Protein AF-A0A7X0VU57-F1 (afdb_monomer_lite)

Organism: NCBI:txid2761120

pLDDT: mean 95.44, std 7.25, range [54.59, 98.75]

Secondary structure (DSSP, 8-state):
----HHHHHHHHHHH-SSHHHHHHHHHHHHHHHHHHHTT-HHHHHHHHHHHHHHHHHTBTTTB-HHHHHHHHHHHHTT--

Radius of gyration: 11.48 Å; chains: 1; bounding box: 26×20×30 Å

Sequence (80 aa):
MKATYDSLSQLVGQFASKPAVALSLKAKLLAAKAASAIGVSKAEAQAIQAFVKEANAQSGKALTAERAQFLVRLAEALAA

Structure (mmCIF, N/CA/C/O backbone):
data_AF-A0A7X0VU57-F1
#
_entry.id   AF-A0A7X0VU57-F1
#
loop_
_atom_site.group_PDB
_atom_site.id
_atom_site.type_symbol
_atom_site.label_atom_id
_atom_site.label_alt_id
_atom_site.label_comp_id
_atom_site.label_asym_id
_atom_site.label_entity_id
_atom_site.label_seq_id
_atom_site.pdbx_PDB_ins_code
_atom_site.Cartn_x
_atom_site.Cartn_y
_atom_site.Cartn_z
_atom_site.occupancy
_atom_site.B_iso_or_equiv
_atom_site.auth_seq_id
_atom_site.auth_comp_id
_atom_site.auth_asym_id
_atom_site.auth_atom_id
_atom_site.pdbx_PDB_model_num
ATOM 1 N N . MET A 1 1 ? -12.587 -7.665 -12.271 1.00 54.59 1 MET A N 1
ATOM 2 C CA . MET A 1 1 ? -12.094 -6.271 -12.191 1.00 54.59 1 MET A CA 1
ATOM 3 C C . MET A 1 1 ? -10.571 -6.328 -12.201 1.00 54.59 1 MET A C 1
ATOM 5 O O . MET A 1 1 ? -10.032 -7.120 -11.439 1.00 54.59 1 MET A O 1
ATOM 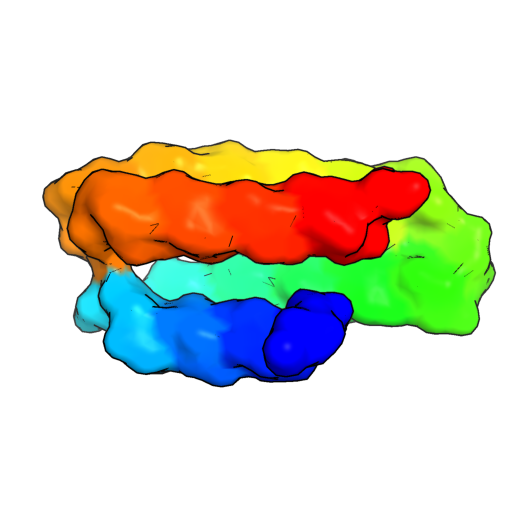9 N N . LYS A 1 2 ? -9.880 -5.605 -13.091 1.00 70.75 2 LYS A N 1
ATOM 10 C CA . LYS A 1 2 ? -8.405 -5.607 -13.141 1.00 70.75 2 LYS A CA 1
ATOM 11 C C . LYS A 1 2 ? -7.875 -4.681 -12.043 1.00 70.75 2 LYS A C 1
ATOM 13 O O . LYS A 1 2 ? -8.343 -3.549 -11.952 1.00 70.75 2 LYS A O 1
ATOM 18 N N . ALA A 1 3 ? -6.948 -5.151 -11.211 1.00 84.00 3 ALA A N 1
ATOM 19 C CA . ALA A 1 3 ? -6.304 -4.300 -10.217 1.00 84.00 3 ALA A CA 1
ATOM 20 C C . ALA A 1 3 ? -5.434 -3.246 -10.923 1.00 84.00 3 ALA A C 1
ATOM 22 O O . ALA A 1 3 ? -4.657 -3.568 -11.819 1.00 84.00 3 ALA A O 1
ATOM 23 N N . THR A 1 4 ? -5.585 -1.986 -10.528 1.00 94.81 4 THR A N 1
ATOM 24 C CA . THR A 1 4 ? -4.729 -0.854 -10.926 1.00 94.81 4 THR A CA 1
ATOM 25 C C . THR A 1 4 ? -4.320 -0.060 -9.687 1.00 94.81 4 THR A C 1
ATOM 27 O O . THR A 1 4 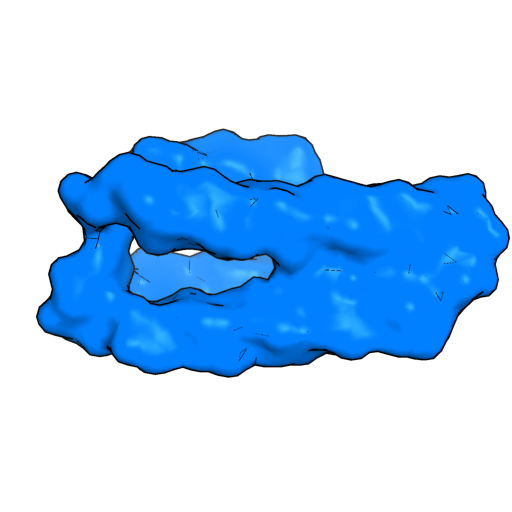? -5.043 -0.083 -8.686 1.00 94.81 4 THR A O 1
ATOM 30 N N . TYR A 1 5 ? -3.225 0.708 -9.753 1.00 95.94 5 TYR A N 1
ATOM 31 C CA . TYR A 1 5 ? -2.830 1.594 -8.647 1.00 95.94 5 TYR A CA 1
ATOM 32 C C . TYR A 1 5 ? -3.958 2.552 -8.224 1.00 95.94 5 TYR A C 1
ATOM 34 O O . TYR A 1 5 ? -4.136 2.804 -7.035 1.00 95.94 5 TYR A O 1
ATOM 42 N N . ASP A 1 6 ? -4.761 3.039 -9.177 1.00 96.06 6 ASP A N 1
ATOM 43 C CA . ASP A 1 6 ? -5.869 3.961 -8.900 1.00 96.06 6 ASP A CA 1
ATOM 44 C C . ASP A 1 6 ? -7.027 3.259 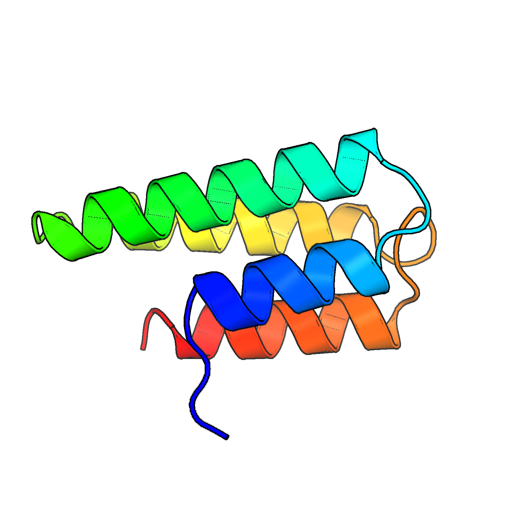-8.178 1.00 96.06 6 ASP A C 1
ATOM 46 O O . ASP A 1 6 ? -7.515 3.757 -7.162 1.00 96.06 6 ASP A O 1
ATOM 50 N N . SER A 1 7 ? -7.417 2.064 -8.637 1.00 96.06 7 SER A N 1
ATOM 51 C CA . SER A 1 7 ? -8.446 1.260 -7.960 1.00 96.06 7 SER A CA 1
ATOM 52 C C . SER A 1 7 ? -8.018 0.864 -6.540 1.00 96.06 7 SER A C 1
ATOM 54 O O . SER A 1 7 ? -8.815 0.931 -5.604 1.00 96.06 7 SER A O 1
ATOM 56 N N . LEU A 1 8 ? -6.736 0.532 -6.347 1.00 97.12 8 LEU A N 1
ATOM 57 C CA . LEU A 1 8 ? -6.188 0.187 -5.040 1.00 97.12 8 LEU A CA 1
ATOM 58 C C . LEU A 1 8 ? -6.118 1.415 -4.118 1.00 97.12 8 LEU A C 1
ATOM 60 O O . LEU A 1 8 ? -6.449 1.320 -2.939 1.00 97.12 8 LEU A O 1
ATOM 64 N N . SER A 1 9 ? -5.782 2.588 -4.659 1.00 97.75 9 SER A N 1
ATOM 65 C CA . SER A 1 9 ? -5.821 3.868 -3.939 1.00 97.75 9 SER A CA 1
ATOM 66 C C . SER A 1 9 ? -7.235 4.204 -3.450 1.00 97.75 9 SER A C 1
ATOM 68 O O . SER A 1 9 ? -7.418 4.619 -2.300 1.00 97.75 9 SER A O 1
ATOM 70 N N . GLN A 1 10 ? -8.260 3.972 -4.273 1.00 97.56 10 GLN A N 1
ATOM 71 C CA . GLN A 1 10 ? -9.655 4.146 -3.859 1.00 97.56 10 GLN A CA 1
ATOM 72 C C . GLN A 1 10 ? -10.024 3.207 -2.703 1.00 97.56 10 GLN A C 1
ATOM 74 O O . GLN A 1 10 ? -10.558 3.676 -1.696 1.00 97.56 10 GLN A O 1
ATOM 79 N N . LEU A 1 11 ? -9.665 1.922 -2.794 1.00 97.81 11 LEU A N 1
ATOM 80 C CA . LEU A 1 11 ? -9.905 0.939 -1.730 1.00 97.81 11 LEU A CA 1
ATOM 81 C C . LEU A 1 11 ? -9.211 1.316 -0.417 1.00 97.81 11 LEU A C 1
ATOM 83 O O . LEU A 1 11 ? -9.834 1.261 0.640 1.00 97.81 11 LEU A O 1
ATOM 87 N N . VAL A 1 12 ? -7.958 1.780 -0.467 1.00 98.19 12 VAL A N 1
ATOM 88 C CA . VAL A 1 12 ? -7.247 2.302 0.715 1.00 98.19 12 VAL A CA 1
ATOM 89 C C . VAL A 1 12 ? -8.051 3.414 1.391 1.00 98.19 12 VAL A C 1
ATOM 91 O O . VAL A 1 12 ? -8.179 3.422 2.613 1.00 98.19 12 VAL A O 1
ATOM 94 N N . GLY A 1 13 ? -8.617 4.337 0.607 1.00 98.00 13 GLY A N 1
ATOM 95 C CA . GLY A 1 13 ? -9.443 5.429 1.128 1.00 98.00 13 GLY A CA 1
ATOM 96 C C . GLY A 1 13 ? -10.751 4.969 1.775 1.00 98.00 13 GLY A C 1
ATOM 97 O O . GLY A 1 13 ? -11.218 5.620 2.701 1.00 98.00 13 GLY A O 1
ATOM 98 N N . GLN A 1 14 ? -11.323 3.860 1.310 1.00 97.94 14 GLN A N 1
ATOM 99 C CA . GLN A 1 14 ? -12.546 3.281 1.871 1.00 97.94 14 GLN A CA 1
ATOM 100 C C . GLN A 1 14 ? -12.272 2.427 3.116 1.00 97.94 14 GLN A C 1
ATOM 102 O O . GLN A 1 14 ? -13.127 2.302 3.990 1.00 97.94 14 GLN A O 1
ATOM 107 N N . PHE A 1 15 ? -11.102 1.788 3.184 1.00 98.19 15 PHE A N 1
ATOM 108 C CA . PHE A 1 15 ? -10.806 0.780 4.202 1.00 98.19 15 PHE A CA 1
ATOM 109 C C . PHE A 1 15 ? -10.096 1.335 5.428 1.00 98.19 15 PHE A C 1
ATOM 111 O O . PHE A 1 15 ? -10.323 0.819 6.526 1.00 98.19 15 PHE A O 1
ATOM 118 N N . ALA A 1 16 ? -9.236 2.338 5.251 1.00 98.19 16 A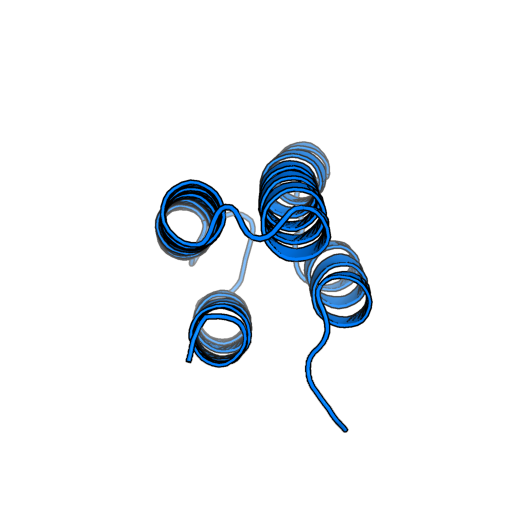LA A N 1
ATOM 119 C CA . ALA A 1 16 ? -8.465 2.914 6.340 1.00 98.19 16 ALA A CA 1
ATOM 120 C C . ALA A 1 16 ? -9.337 3.830 7.211 1.00 98.19 16 ALA A C 1
ATOM 122 O O . ALA A 1 16 ? -9.877 4.826 6.737 1.00 98.19 16 ALA A O 1
ATOM 123 N N . SER A 1 17 ? -9.417 3.543 8.509 1.00 98.38 17 SER A N 1
ATOM 124 C CA . SER A 1 17 ? -10.154 4.369 9.477 1.00 98.38 17 SER A CA 1
ATOM 125 C C . SER A 1 17 ? -9.409 5.645 9.883 1.00 98.38 17 SER A C 1
ATOM 127 O O . SER A 1 17 ? -10.006 6.564 10.440 1.00 98.38 17 SER A O 1
ATOM 129 N N . LYS A 1 18 ? -8.098 5.720 9.611 1.00 98.19 18 LYS A N 1
ATOM 130 C CA . LYS A 1 18 ? -7.247 6.875 9.928 1.00 98.19 18 LYS A CA 1
ATOM 131 C C . LYS A 1 18 ? -6.822 7.596 8.643 1.00 98.19 18 LYS A C 1
ATOM 133 O O . LYS A 1 18 ? -6.080 7.001 7.856 1.00 98.19 18 LYS A O 1
ATOM 138 N N . PRO A 1 19 ? -7.175 8.885 8.456 1.00 97.94 19 PRO A N 1
ATOM 139 C CA . PRO A 1 19 ? -6.808 9.644 7.257 1.00 97.94 19 PRO A CA 1
ATOM 140 C C . PRO A 1 19 ? -5.300 9.676 6.977 1.00 97.94 19 PRO A C 1
ATOM 142 O O . PRO A 1 19 ? -4.884 9.513 5.834 1.00 97.94 19 PRO A O 1
ATOM 145 N N . ALA A 1 20 ? -4.470 9.804 8.017 1.00 98.12 20 ALA A N 1
ATOM 146 C CA . ALA A 1 20 ? -3.012 9.813 7.875 1.00 98.12 20 ALA A CA 1
ATOM 147 C C . ALA A 1 20 ? -2.456 8.492 7.305 1.00 98.12 20 ALA A C 1
ATOM 149 O O . ALA A 1 20 ? -1.561 8.510 6.463 1.00 98.12 20 ALA A O 1
ATOM 150 N N . VAL A 1 21 ? -3.026 7.347 7.706 1.00 98.44 21 VAL A N 1
ATOM 151 C CA . VAL A 1 21 ? -2.649 6.031 7.159 1.00 98.44 21 VAL A CA 1
ATOM 152 C C . VAL A 1 21 ? -3.099 5.909 5.707 1.00 98.44 21 VAL A C 1
ATOM 154 O O . VAL A 1 21 ? -2.331 5.454 4.862 1.00 98.44 21 VAL A O 1
ATOM 157 N N . ALA A 1 22 ? -4.313 6.368 5.392 1.00 98.62 22 ALA A N 1
ATOM 158 C CA . ALA A 1 22 ? -4.806 6.376 4.019 1.00 98.62 22 ALA A CA 1
ATOM 159 C C . ALA A 1 22 ? -3.885 7.193 3.097 1.00 98.62 22 ALA A C 1
ATOM 161 O O . ALA A 1 22 ? -3.513 6.722 2.025 1.00 98.62 22 ALA A O 1
ATOM 162 N N . LEU A 1 23 ? -3.485 8.396 3.521 1.00 98.62 23 LEU A N 1
ATOM 163 C CA . LEU A 1 23 ? -2.569 9.260 2.770 1.00 98.62 23 LEU A CA 1
ATOM 164 C C . LEU A 1 23 ? -1.202 8.599 2.559 1.00 98.62 23 LEU A C 1
ATOM 166 O O . LEU A 1 23 ? -0.703 8.574 1.435 1.00 98.62 23 LEU A O 1
ATOM 170 N N . SER A 1 24 ? -0.625 8.020 3.614 1.00 98.62 24 SER A N 1
ATOM 171 C CA . SER A 1 24 ? 0.683 7.357 3.563 1.00 98.62 24 SER A CA 1
ATOM 172 C C . SER A 1 24 ? 0.701 6.145 2.622 1.00 98.62 24 SER A C 1
ATOM 174 O O . SER A 1 24 ? 1.618 6.005 1.805 1.00 98.62 24 SER A O 1
ATOM 176 N N . LEU A 1 25 ? -0.337 5.304 2.666 1.00 98.75 25 LEU A N 1
ATOM 177 C CA . LEU A 1 25 ? -0.493 4.163 1.759 1.00 98.75 25 LEU A CA 1
ATOM 178 C C . LEU A 1 25 ? -0.711 4.618 0.307 1.00 98.75 25 LEU A C 1
ATOM 180 O O . LEU A 1 25 ? -0.067 4.099 -0.606 1.00 98.75 25 LEU A O 1
ATOM 184 N N . LYS A 1 26 ? -1.559 5.628 0.076 1.00 98.62 26 LYS A N 1
ATOM 185 C CA . LYS A 1 26 ? -1.788 6.200 -1.264 1.00 98.62 26 LYS A CA 1
ATOM 186 C C . LYS A 1 26 ? -0.519 6.801 -1.870 1.00 98.62 26 LYS A C 1
ATOM 188 O O . LYS A 1 26 ? -0.285 6.625 -3.062 1.00 98.62 26 LYS A O 1
ATOM 193 N N . ALA A 1 27 ? 0.321 7.455 -1.067 1.00 98.69 27 ALA A N 1
ATOM 194 C CA . ALA A 1 27 ? 1.594 8.006 -1.532 1.00 98.69 27 ALA A CA 1
ATOM 195 C C . ALA A 1 27 ? 2.540 6.915 -2.068 1.00 98.69 27 ALA A C 1
ATOM 197 O O . ALA A 1 27 ? 3.213 7.118 -3.077 1.00 98.69 27 ALA A O 1
ATOM 198 N N . LYS A 1 28 ? 2.547 5.729 -1.449 1.00 98.50 28 LYS A N 1
ATOM 199 C CA . LYS A 1 28 ? 3.353 4.587 -1.914 1.00 98.50 28 LYS A CA 1
ATOM 200 C C . LYS A 1 28 ? 2.832 4.013 -3.229 1.00 98.50 28 LYS A C 1
ATOM 202 O O . LYS A 1 28 ? 3.626 3.713 -4.114 1.00 98.50 28 LYS A O 1
ATOM 207 N N . LEU A 1 29 ? 1.510 3.938 -3.395 1.00 98.25 29 LEU A N 1
ATOM 208 C CA . LEU A 1 29 ? 0.898 3.547 -4.671 1.00 98.25 29 LEU A CA 1
ATOM 209 C C . LEU A 1 29 ? 1.190 4.559 -5.782 1.00 98.25 29 LEU A C 1
ATOM 211 O O . LEU A 1 29 ? 1.455 4.160 -6.911 1.00 98.25 29 LEU A O 1
ATOM 215 N N . LEU A 1 30 ? 1.189 5.858 -5.465 1.00 98.12 30 LEU A N 1
ATOM 216 C CA . LEU A 1 30 ? 1.567 6.904 -6.415 1.00 98.12 30 LEU A CA 1
ATOM 217 C C . LEU A 1 30 ? 3.037 6.776 -6.838 1.00 98.12 30 LEU A C 1
ATOM 219 O O . LEU A 1 30 ? 3.336 6.880 -8.025 1.00 98.12 30 LEU A O 1
ATOM 223 N N . ALA A 1 31 ? 3.941 6.502 -5.893 1.00 97.81 31 ALA A N 1
ATOM 224 C CA . ALA A 1 31 ? 5.352 6.262 -6.191 1.00 97.81 31 ALA A CA 1
ATOM 225 C C . ALA A 1 31 ? 5.553 5.016 -7.073 1.00 97.81 31 ALA A C 1
ATOM 227 O O . ALA A 1 31 ? 6.303 5.077 -8.046 1.00 97.81 31 ALA A O 1
ATOM 228 N N . ALA A 1 32 ? 4.843 3.919 -6.784 1.00 96.94 32 ALA A N 1
ATOM 229 C CA . ALA A 1 32 ? 4.868 2.714 -7.613 1.00 96.94 32 ALA A CA 1
ATOM 230 C C . ALA A 1 32 ? 4.363 3.000 -9.037 1.00 96.94 32 ALA A C 1
ATOM 232 O O . ALA A 1 32 ? 5.045 2.677 -10.005 1.00 96.94 32 ALA A O 1
ATOM 233 N N . LYS A 1 33 ? 3.227 3.701 -9.165 1.00 96.88 33 LYS A N 1
ATOM 234 C CA . LYS A 1 33 ? 2.660 4.125 -10.454 1.00 96.88 33 LYS A CA 1
ATOM 235 C C . LYS A 1 33 ? 3.640 4.973 -11.264 1.00 96.88 33 LYS A C 1
ATOM 237 O O . LYS A 1 33 ? 3.803 4.740 -12.458 1.00 96.88 33 LYS A O 1
ATOM 242 N N . ALA A 1 34 ? 4.283 5.950 -10.625 1.00 97.25 34 ALA A N 1
ATOM 243 C CA . ALA A 1 34 ? 5.257 6.815 -11.280 1.00 97.25 34 ALA A CA 1
ATOM 244 C C . ALA A 1 34 ? 6.474 6.020 -11.771 1.00 97.25 34 ALA A C 1
ATOM 246 O O . ALA A 1 34 ? 6.869 6.184 -12.919 1.00 97.25 34 ALA A O 1
ATOM 247 N N . ALA A 1 35 ? 7.024 5.128 -10.938 1.00 96.19 35 ALA A N 1
ATOM 248 C CA . ALA A 1 35 ? 8.149 4.269 -11.306 1.00 96.19 35 ALA A CA 1
ATOM 249 C C . ALA A 1 35 ? 7.809 3.311 -12.458 1.00 96.19 35 ALA A C 1
ATOM 251 O O . ALA A 1 35 ? 8.608 3.168 -13.383 1.00 96.19 35 ALA A O 1
ATOM 252 N N . SER A 1 36 ? 6.615 2.713 -12.428 1.00 94.56 36 SER A N 1
ATOM 253 C CA . SER A 1 36 ? 6.104 1.840 -13.489 1.00 94.56 36 SER A CA 1
ATOM 254 C C . SER A 1 36 ? 5.979 2.588 -14.821 1.00 94.56 36 SER A C 1
ATOM 256 O O . SER A 1 36 ? 6.454 2.117 -15.852 1.00 94.56 36 SER A O 1
ATOM 258 N N . ALA A 1 37 ? 5.446 3.818 -14.796 1.00 94.62 37 ALA A N 1
ATOM 259 C CA . ALA A 1 37 ? 5.269 4.650 -15.989 1.00 94.62 37 ALA A CA 1
ATOM 260 C C . ALA A 1 37 ? 6.587 5.020 -16.697 1.00 94.62 37 ALA A C 1
ATOM 262 O O . ALA A 1 37 ? 6.577 5.266 -17.901 1.00 94.62 37 ALA A O 1
ATOM 263 N N . ILE A 1 38 ? 7.708 5.051 -15.969 1.00 93.69 38 ILE A N 1
ATOM 264 C CA . ILE A 1 38 ? 9.046 5.326 -16.521 1.00 93.69 38 ILE A CA 1
ATOM 265 C C . ILE A 1 38 ? 9.924 4.067 -16.640 1.00 93.69 38 ILE A C 1
ATOM 267 O O . ILE A 1 38 ? 11.113 4.180 -16.930 1.00 93.69 38 ILE A O 1
ATOM 271 N N . GLY A 1 39 ? 9.369 2.873 -16.401 1.00 92.56 39 GLY A N 1
ATOM 272 C CA . GLY A 1 39 ? 10.070 1.594 -16.561 1.00 92.56 39 GLY A CA 1
ATOM 273 C C . GLY A 1 39 ? 11.129 1.281 -15.496 1.00 92.56 39 GLY A C 1
ATOM 274 O O . GLY A 1 39 ? 12.020 0.467 -15.734 1.00 92.56 39 GLY A O 1
ATOM 275 N N . VAL A 1 40 ? 11.068 1.899 -14.312 1.00 93.19 40 VAL A N 1
ATOM 276 C CA . VAL A 1 40 ? 12.033 1.653 -13.224 1.00 93.19 40 VAL A CA 1
ATOM 277 C C . VAL A 1 40 ? 11.504 0.550 -12.300 1.00 93.19 40 VAL A C 1
ATOM 279 O O . VAL A 1 40 ? 11.090 0.799 -11.165 1.00 93.19 40 VAL A O 1
ATOM 282 N N . SER A 1 41 ? 11.556 -0.701 -12.768 1.00 91.12 41 SER A N 1
ATOM 283 C CA . SER A 1 41 ? 10.955 -1.866 -12.089 1.00 91.12 41 SER A CA 1
ATOM 284 C C . SER A 1 41 ? 11.450 -2.065 -10.648 1.00 91.12 41 SER A C 1
ATOM 286 O O . SER A 1 41 ? 10.689 -2.448 -9.762 1.00 91.12 41 SER A O 1
ATOM 288 N N . LYS A 1 42 ? 12.721 -1.745 -10.357 1.00 94.88 42 LYS A N 1
ATOM 289 C CA . LYS A 1 42 ? 13.268 -1.827 -8.989 1.00 94.88 42 LYS A CA 1
ATOM 290 C C . LYS A 1 42 ? 12.629 -0.804 -8.041 1.00 94.88 42 LYS A C 1
ATOM 292 O O . LYS A 1 42 ? 12.450 -1.095 -6.860 1.00 94.88 42 LYS A O 1
ATOM 297 N N . ALA A 1 43 ? 12.348 0.410 -8.514 1.00 95.00 43 ALA A N 1
ATOM 298 C CA . ALA A 1 43 ? 11.715 1.447 -7.697 1.00 95.00 43 ALA A CA 1
ATOM 299 C C . ALA A 1 43 ? 10.230 1.133 -7.479 1.00 95.00 43 ALA A C 1
ATOM 301 O O . ALA A 1 43 ? 9.731 1.288 -6.366 1.00 95.00 43 ALA A O 1
ATOM 302 N N . GLU A 1 44 ? 9.566 0.603 -8.507 1.00 96.06 44 GLU A N 1
ATOM 303 C CA . GLU A 1 44 ? 8.199 0.099 -8.410 1.00 96.06 44 GLU A CA 1
ATOM 304 C C . GLU A 1 44 ? 8.077 -0.998 -7.341 1.00 96.06 44 GLU A C 1
ATOM 306 O O . GLU A 1 44 ? 7.300 -0.854 -6.394 1.00 96.06 44 GLU A O 1
ATOM 311 N N . ALA A 1 45 ? 8.910 -2.041 -7.421 1.00 95.56 45 ALA A N 1
ATOM 312 C CA . ALA A 1 45 ? 8.903 -3.145 -6.463 1.00 95.56 45 ALA A CA 1
ATOM 313 C C . ALA A 1 45 ? 9.176 -2.679 -5.021 1.00 95.56 45 ALA A C 1
ATOM 315 O O . ALA A 1 45 ? 8.532 -3.141 -4.080 1.00 95.56 45 ALA A O 1
ATOM 316 N N . GLN A 1 46 ? 10.095 -1.726 -4.828 1.00 97.00 46 GLN A N 1
ATOM 317 C CA . GLN A 1 46 ? 10.366 -1.144 -3.507 1.00 97.00 46 GLN A CA 1
ATOM 318 C C . GLN A 1 46 ? 9.164 -0.369 -2.956 1.00 97.00 46 GLN A C 1
ATOM 320 O O . GLN A 1 46 ? 8.848 -0.491 -1.770 1.00 97.00 46 GLN A O 1
ATOM 325 N N . ALA A 1 47 ? 8.475 0.404 -3.797 1.00 98.06 47 ALA A N 1
ATOM 326 C CA . ALA A 1 47 ? 7.284 1.146 -3.397 1.00 98.06 47 ALA A CA 1
ATOM 327 C C . ALA A 1 47 ? 6.123 0.204 -3.029 1.00 98.06 47 ALA A C 1
ATOM 329 O O . ALA A 1 47 ? 5.472 0.407 -2.000 1.00 98.06 47 ALA A O 1
ATOM 330 N N . ILE A 1 48 ? 5.920 -0.870 -3.799 1.00 97.94 48 ILE A N 1
ATOM 331 C CA . ILE A 1 48 ? 4.948 -1.925 -3.475 1.00 97.94 48 ILE A CA 1
ATOM 332 C C . ILE A 1 48 ? 5.325 -2.646 -2.178 1.00 97.94 48 ILE A C 1
ATOM 334 O O . ILE A 1 48 ? 4.480 -2.808 -1.299 1.00 97.94 48 ILE A O 1
ATOM 338 N N . GLN A 1 49 ? 6.595 -3.002 -1.975 1.00 98.06 49 GLN A N 1
ATOM 339 C CA . GLN A 1 49 ? 7.025 -3.637 -0.728 1.00 98.06 49 GLN A CA 1
ATOM 340 C C . GLN A 1 49 ? 6.812 -2.715 0.486 1.00 98.06 49 GLN A C 1
ATOM 342 O O . GLN A 1 49 ? 6.402 -3.173 1.555 1.00 98.06 49 GLN A O 1
ATOM 347 N N . ALA A 1 50 ? 7.059 -1.411 0.337 1.00 98.50 50 ALA A N 1
ATOM 348 C CA . ALA A 1 50 ? 6.782 -0.432 1.384 1.00 98.50 50 ALA A CA 1
ATOM 349 C C . ALA A 1 50 ? 5.280 -0.342 1.695 1.00 98.50 50 ALA A C 1
ATOM 351 O O . ALA A 1 50 ? 4.906 -0.245 2.866 1.00 98.50 50 ALA A O 1
ATOM 352 N N . PHE A 1 51 ? 4.424 -0.399 0.667 1.00 98.62 51 PHE A N 1
ATOM 353 C CA . PHE A 1 51 ? 2.972 -0.444 0.835 1.00 98.62 51 PHE A CA 1
ATOM 354 C C . PHE A 1 51 ? 2.554 -1.685 1.629 1.00 98.62 51 PHE A C 1
ATOM 356 O O . PHE A 1 51 ? 1.841 -1.565 2.623 1.00 98.62 51 PHE A O 1
ATOM 363 N N . VAL A 1 52 ? 3.060 -2.862 1.247 1.00 98.56 52 VAL A N 1
ATOM 364 C CA . VAL A 1 52 ? 2.768 -4.140 1.916 1.00 98.56 52 VAL A CA 1
ATOM 365 C C . VAL A 1 52 ? 3.191 -4.110 3.386 1.00 98.56 52 VAL A C 1
ATOM 367 O O . VAL A 1 52 ? 2.413 -4.489 4.264 1.00 98.56 52 VAL A O 1
ATOM 370 N N . LYS A 1 53 ? 4.399 -3.615 3.685 1.00 98.75 53 LYS A N 1
ATOM 371 C CA . LYS A 1 53 ? 4.898 -3.490 5.066 1.00 98.75 53 LYS A CA 1
ATOM 372 C C . LYS A 1 53 ? 3.989 -2.612 5.924 1.00 98.75 53 LYS A C 1
ATOM 374 O O . LYS A 1 53 ? 3.650 -2.996 7.041 1.00 98.75 53 LYS A O 1
ATOM 379 N N . GLU A 1 54 ? 3.575 -1.455 5.414 1.00 98.69 54 GLU A N 1
ATOM 380 C CA . GLU A 1 54 ? 2.689 -0.559 6.159 1.00 98.69 54 GLU A CA 1
ATOM 381 C C . GLU A 1 54 ? 1.278 -1.133 6.317 1.00 98.69 54 GLU A C 1
ATOM 383 O O . GLU A 1 54 ? 0.735 -1.085 7.420 1.00 98.69 54 GLU A O 1
ATOM 388 N N . ALA A 1 55 ? 0.695 -1.706 5.260 1.00 98.50 55 ALA A N 1
ATOM 389 C CA . ALA A 1 55 ? -0.634 -2.311 5.321 1.00 98.50 55 ALA A CA 1
ATOM 390 C C . ALA A 1 55 ? -0.689 -3.406 6.399 1.00 98.50 55 ALA A C 1
ATOM 392 O O . ALA A 1 55 ? -1.591 -3.404 7.239 1.00 98.50 55 ALA A O 1
ATOM 393 N N . ASN A 1 56 ? 0.334 -4.265 6.454 1.00 98.56 56 ASN A N 1
ATOM 394 C CA . ASN A 1 56 ? 0.487 -5.264 7.511 1.00 98.56 56 ASN A CA 1
ATOM 395 C C . ASN A 1 56 ? 0.677 -4.626 8.896 1.00 98.56 56 ASN A C 1
ATOM 397 O O . ASN A 1 56 ? 0.031 -5.042 9.855 1.00 98.56 56 ASN A O 1
ATOM 401 N N . ALA A 1 57 ? 1.499 -3.579 9.018 1.00 98.62 57 ALA A N 1
ATOM 402 C CA . ALA A 1 57 ? 1.723 -2.888 10.292 1.00 98.62 57 ALA A CA 1
ATOM 403 C C . ALA A 1 57 ? 0.471 -2.176 10.844 1.00 98.62 57 ALA A C 1
ATOM 405 O O . ALA A 1 57 ? 0.386 -1.925 12.054 1.00 98.62 57 ALA A O 1
ATOM 406 N N . GLN A 1 58 ? -0.473 -1.830 9.965 1.00 98.62 58 GLN A N 1
ATOM 407 C CA . GLN A 1 58 ? -1.743 -1.174 10.288 1.00 98.62 58 GLN A CA 1
ATOM 408 C C . GLN A 1 58 ? -2.921 -2.146 10.425 1.00 98.62 58 GLN A C 1
ATOM 410 O O . GLN A 1 58 ? -4.022 -1.710 10.780 1.00 98.62 58 GLN A O 1
ATOM 415 N N . SER A 1 59 ? -2.690 -3.440 10.200 1.00 98.62 59 SER A N 1
ATOM 416 C CA . SER A 1 59 ? -3.639 -4.513 10.489 1.00 98.62 59 SER A CA 1
ATOM 417 C C . SER A 1 59 ? -4.036 -4.507 11.969 1.00 98.62 59 SER A C 1
ATOM 419 O O . SER A 1 59 ? -3.188 -4.375 12.853 1.00 98.62 59 SER A O 1
ATOM 421 N N . GLY A 1 60 ? -5.340 -4.572 12.240 1.00 97.75 60 GLY A N 1
ATOM 422 C CA . GLY A 1 60 ? -5.919 -4.448 13.581 1.00 97.75 60 GLY A CA 1
ATOM 423 C C . GLY A 1 60 ? -5.853 -3.036 14.183 1.00 97.75 60 GLY A C 1
ATOM 424 O O . GLY A 1 60 ? -6.273 -2.844 15.320 1.00 97.75 60 GLY A O 1
ATOM 425 N N . LYS A 1 61 ? -5.328 -2.043 13.449 1.00 98.00 61 LYS A N 1
ATOM 426 C CA . LYS A 1 61 ? -5.216 -0.642 13.890 1.00 98.00 61 LYS A CA 1
ATOM 427 C C . LYS A 1 61 ? -6.086 0.258 13.021 1.00 98.00 61 LYS A C 1
ATOM 429 O O . LYS A 1 61 ? -7.229 0.544 13.354 1.00 98.00 61 LYS A O 1
ATOM 434 N N . ALA A 1 62 ? -5.533 0.731 11.906 1.00 98.25 62 ALA A N 1
ATOM 435 C CA . ALA A 1 62 ? -6.248 1.568 10.949 1.00 98.25 62 ALA A CA 1
ATOM 436 C C . ALA A 1 62 ? -6.951 0.743 9.860 1.00 98.25 62 ALA A C 1
ATOM 438 O O . ALA A 1 62 ? -7.799 1.275 9.152 1.00 98.25 62 ALA A O 1
ATOM 439 N N . LEU A 1 63 ? -6.605 -0.538 9.726 1.00 98.56 63 LEU A N 1
ATOM 440 C CA . LEU A 1 63 ? -7.227 -1.504 8.825 1.00 98.56 63 LEU A CA 1
ATOM 441 C C . LEU A 1 63 ? -7.698 -2.708 9.645 1.00 98.56 63 LEU A C 1
ATOM 443 O O . LEU A 1 63 ? -7.029 -3.092 10.604 1.00 98.56 63 LEU A O 1
ATOM 447 N N . THR A 1 64 ? -8.807 -3.343 9.258 1.00 98.56 64 THR A N 1
ATOM 448 C CA . THR A 1 64 ? -9.098 -4.699 9.759 1.00 98.56 64 THR A CA 1
ATOM 449 C C . THR A 1 64 ? -8.097 -5.687 9.159 1.00 98.56 64 THR A C 1
ATOM 451 O O . THR A 1 64 ? -7.472 -5.390 8.135 1.00 98.56 64 THR A O 1
ATOM 454 N N . ALA A 1 65 ? -7.937 -6.858 9.775 1.00 98.19 65 ALA A N 1
ATOM 455 C CA . ALA A 1 65 ? -6.995 -7.864 9.291 1.00 98.19 65 ALA A CA 1
ATOM 456 C C . ALA A 1 65 ? -7.335 -8.337 7.870 1.00 98.19 65 ALA A C 1
ATOM 458 O O . ALA A 1 65 ? -6.456 -8.416 7.011 1.00 98.19 65 ALA A O 1
ATOM 459 N N . GLU A 1 66 ? -8.620 -8.549 7.592 1.00 98.25 66 GLU A N 1
ATOM 460 C CA . GLU A 1 66 ? -9.125 -8.977 6.288 1.00 98.25 66 GLU A CA 1
ATOM 461 C C . GLU A 1 66 ? -8.871 -7.900 5.230 1.00 98.25 66 GLU A C 1
ATOM 463 O O . GLU A 1 66 ? -8.400 -8.197 4.132 1.00 98.25 66 GLU A O 1
ATOM 468 N N . ARG A 1 67 ? -9.129 -6.627 5.566 1.00 98.31 67 ARG A N 1
ATOM 469 C CA . ARG A 1 67 ? -8.901 -5.495 4.657 1.00 98.31 67 ARG A CA 1
ATOM 470 C C . ARG A 1 67 ? -7.417 -5.291 4.373 1.00 98.31 67 ARG A C 1
ATOM 472 O O . ARG A 1 67 ? -7.062 -5.051 3.225 1.00 98.31 67 ARG A O 1
ATOM 479 N N . ALA A 1 68 ? -6.553 -5.413 5.380 1.00 98.56 68 ALA A N 1
ATOM 480 C CA . ALA A 1 68 ? -5.107 -5.329 5.194 1.00 98.56 68 ALA A CA 1
ATOM 481 C C . ALA A 1 68 ? -4.601 -6.440 4.260 1.00 98.56 68 ALA A C 1
ATOM 483 O O . ALA A 1 68 ? -3.936 -6.144 3.269 1.00 98.56 68 ALA A O 1
ATOM 484 N N . GLN A 1 69 ? -4.984 -7.695 4.511 1.00 98.25 69 GLN A N 1
ATOM 485 C CA . GLN A 1 69 ? -4.604 -8.824 3.656 1.00 98.25 69 GLN A CA 1
ATOM 486 C C . GLN A 1 69 ? -5.138 -8.686 2.228 1.00 98.25 69 GLN A C 1
ATOM 488 O O . GLN A 1 69 ? -4.422 -8.984 1.272 1.00 98.25 69 GLN A O 1
ATOM 493 N N . PHE A 1 70 ? -6.373 -8.209 2.061 1.00 97.88 70 PHE A N 1
ATOM 494 C CA . PHE A 1 70 ? -6.944 -7.964 0.740 1.00 97.88 70 PHE A CA 1
ATOM 495 C C . PHE A 1 70 ? -6.145 -6.910 -0.039 1.00 97.88 70 PHE A C 1
ATOM 497 O O . PHE A 1 70 ? -5.790 -7.142 -1.193 1.00 97.88 70 PHE A O 1
ATOM 504 N N . LEU A 1 71 ? -5.799 -5.786 0.599 1.00 97.88 71 LEU A N 1
ATOM 505 C CA . LEU A 1 71 ? -4.969 -4.745 -0.015 1.00 97.88 71 LEU A CA 1
ATOM 506 C C . LEU A 1 71 ? -3.571 -5.263 -0.383 1.00 97.88 71 LEU A C 1
ATOM 508 O O . LEU A 1 71 ? -3.072 -4.930 -1.455 1.00 97.88 71 LEU A O 1
ATOM 512 N N . VAL A 1 72 ? -2.956 -6.091 0.470 1.00 97.94 72 VAL A N 1
ATOM 513 C CA . VAL A 1 72 ? -1.643 -6.709 0.210 1.00 97.94 72 VAL A CA 1
ATOM 514 C C . VAL A 1 72 ? -1.684 -7.591 -1.036 1.00 97.94 72 VAL A C 1
ATOM 516 O O . VAL A 1 72 ? -0.878 -7.383 -1.938 1.00 97.94 72 VAL A O 1
ATOM 519 N N . ARG A 1 73 ? -2.664 -8.498 -1.146 1.00 96.62 73 ARG A N 1
ATOM 520 C CA . ARG A 1 73 ? -2.793 -9.387 -2.316 1.00 96.62 73 ARG A CA 1
ATOM 521 C C . ARG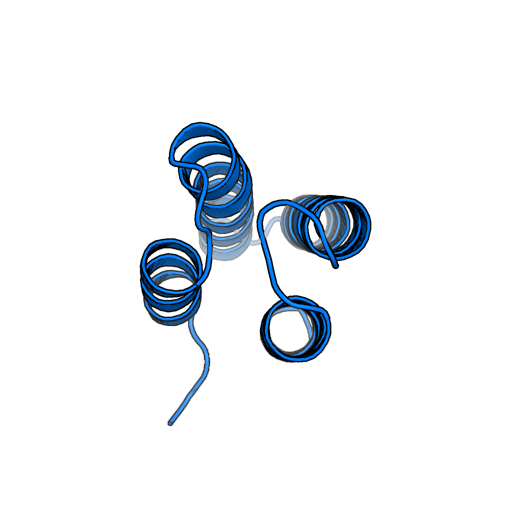 A 1 73 ? -2.974 -8.613 -3.620 1.00 96.62 73 ARG A C 1
ATOM 523 O O . ARG A 1 73 ? -2.414 -8.988 -4.644 1.00 96.62 73 ARG A O 1
ATOM 530 N N . LEU A 1 74 ? -3.751 -7.529 -3.587 1.00 96.56 74 LEU A N 1
ATOM 531 C CA . LEU A 1 74 ? -3.919 -6.667 -4.756 1.00 96.56 74 LEU A CA 1
ATOM 532 C C . LEU A 1 74 ? -2.629 -5.924 -5.114 1.00 96.56 74 LEU A C 1
ATOM 534 O O . LEU A 1 74 ? -2.346 -5.772 -6.296 1.00 96.56 74 LEU A O 1
ATOM 538 N N . ALA A 1 75 ? -1.855 -5.470 -4.125 1.00 96.00 75 ALA A N 1
ATOM 539 C CA . ALA A 1 75 ? -0.584 -4.789 -4.359 1.00 96.00 75 ALA A CA 1
ATOM 540 C C . ALA A 1 75 ? 0.477 -5.727 -4.950 1.00 96.00 75 ALA A C 1
ATOM 542 O O . ALA A 1 75 ? 1.177 -5.343 -5.882 1.00 96.00 75 ALA A O 1
ATOM 543 N N . GLU A 1 76 ? 0.575 -6.957 -4.447 1.00 93.81 76 GLU A N 1
ATOM 544 C CA . GLU A 1 76 ? 1.496 -7.976 -4.968 1.00 93.81 76 GLU A CA 1
ATOM 545 C C . GLU A 1 76 ? 1.157 -8.356 -6.415 1.00 93.81 76 GLU A C 1
ATOM 547 O O . GLU A 1 76 ? 2.057 -8.493 -7.236 1.00 93.81 76 GLU A O 1
ATOM 552 N N . ALA A 1 77 ? -0.134 -8.417 -6.760 1.00 92.50 77 ALA A N 1
ATOM 553 C C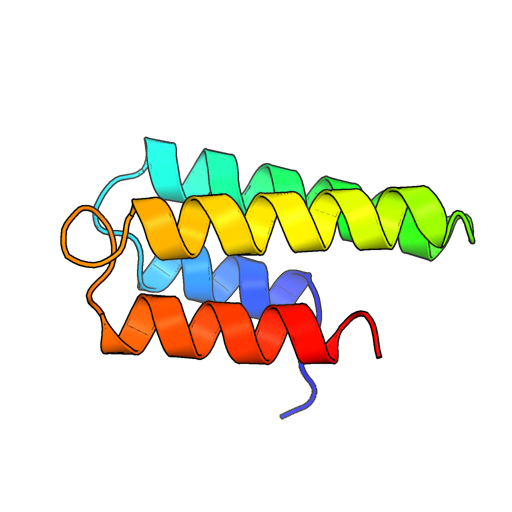A . ALA A 1 77 ? -0.588 -8.667 -8.128 1.00 92.50 77 ALA A CA 1
ATOM 554 C C . ALA A 1 77 ? -0.285 -7.524 -9.121 1.00 92.50 77 ALA A C 1
ATOM 556 O O . ALA A 1 77 ? -0.429 -7.729 -10.322 1.00 92.50 77 ALA A O 1
ATOM 557 N N . LEU A 1 78 ? 0.096 -6.328 -8.649 1.00 88.31 78 LEU A N 1
ATOM 558 C CA . LEU A 1 78 ? 0.532 -5.222 -9.516 1.00 88.31 78 LEU A CA 1
ATOM 559 C C . LEU A 1 78 ? 2.011 -5.320 -9.905 1.00 88.31 78 LEU A C 1
ATOM 561 O O . LEU A 1 78 ? 2.391 -4.725 -10.904 1.00 88.31 78 LEU A O 1
ATOM 565 N N . ALA A 1 79 ? 2.822 -6.028 -9.115 1.00 74.75 79 ALA A N 1
ATOM 566 C CA . ALA A 1 79 ? 4.265 -6.170 -9.322 1.00 74.75 79 ALA A CA 1
ATOM 567 C C . ALA A 1 79 ? 4.664 -7.533 -9.927 1.00 74.75 79 ALA A C 1
ATOM 569 O O . ALA A 1 79 ? 5.854 -7.847 -9.976 1.00 74.75 79 ALA A O 1
ATOM 570 N N . ALA A 1 80 ? 3.675 -8.343 -10.319 1.00 66.31 80 ALA A N 1
ATOM 571 C CA . ALA A 1 80 ? 3.833 -9.639 -10.979 1.00 66.31 80 ALA A CA 1
ATOM 572 C C . ALA A 1 80 ? 3.770 -9.481 -12.503 1.00 66.31 80 ALA A C 1
ATOM 574 O O . ALA A 1 80 ? 4.583 -10.144 -13.183 1.00 66.31 80 ALA A O 1
#

Foldseek 3Di:
DQQALVVLLVLLVVFFQDPVLSVVLNVLSVQLVVCVVVVVLVSNVVSLVVSLVSLVVCDVPRGDVVSSVVSNVSSVVVSD